Protein AF-A0A3S4GJD5-F1 (afdb_monomer)

pLDDT: mean 70.88, std 13.02, range [38.41, 89.75]

Sequence (165 aa):
MRLTDSVWLQHYYSHHGEVAKRQDWATSITANVPWVVDFNTSNPQRDIVGNAATATTATKLKTPRTIAGVAFDGTANIDLEFLVYGQLLSDVTASRVKNVSYTNDTLKPVVVYVRFNNENNTNRKIYVNNYLLIEINNITGYDQPGSCTFIVPAGAYIGWKQPGR

Mean predicted aligned error: 17.01 Å

Structure (mmCIF, N/CA/C/O backbone):
data_AF-A0A3S4GJD5-F1
#
_entry.id   AF-A0A3S4GJD5-F1
#
loop_
_atom_site.group_PDB
_atom_site.id
_atom_site.type_symbol
_atom_site.label_atom_id
_atom_site.label_alt_id
_atom_site.label_comp_id
_atom_site.label_asym_id
_atom_site.label_entity_id
_atom_site.label_seq_id
_atom_site.pdbx_PDB_ins_code
_atom_site.Cartn_x
_atom_site.Cartn_y
_atom_site.Cartn_z
_atom_site.occupancy
_atom_site.B_iso_or_equiv
_atom_site.auth_seq_id
_atom_site.auth_comp_id
_atom_site.auth_asym_id
_atom_site.auth_atom_id
_atom_site.pdbx_PDB_model_num
ATOM 1 N N . MET A 1 1 ? 38.400 22.627 -73.393 1.00 48.97 1 MET A N 1
ATOM 2 C CA . MET A 1 1 ? 39.796 22.455 -73.859 1.00 48.97 1 MET A CA 1
ATOM 3 C C . MET A 1 1 ? 40.164 20.988 -73.626 1.00 48.97 1 MET A C 1
ATOM 5 O O . MET A 1 1 ? 39.975 20.531 -72.508 1.00 48.97 1 MET A O 1
ATOM 9 N N . ARG A 1 2 ? 40.513 20.202 -74.658 1.00 44.53 2 ARG A N 1
ATOM 10 C CA . ARG A 1 2 ? 40.889 18.775 -74.502 1.00 44.53 2 ARG A CA 1
ATOM 11 C C . ARG A 1 2 ? 42.285 18.690 -73.883 1.00 44.53 2 ARG A C 1
ATOM 13 O O . ARG A 1 2 ? 43.149 19.456 -74.298 1.00 44.53 2 ARG A O 1
ATOM 20 N N . LEU A 1 3 ? 42.493 17.790 -72.920 1.00 53.16 3 LEU A N 1
ATOM 21 C CA . LEU A 1 3 ? 43.819 17.569 -72.329 1.00 53.16 3 LEU A CA 1
ATOM 22 C C . LEU A 1 3 ? 44.590 16.432 -73.021 1.00 53.16 3 LEU A C 1
ATOM 24 O O . LEU A 1 3 ? 45.808 16.496 -73.018 1.00 53.16 3 LEU A O 1
ATOM 28 N N . THR A 1 4 ? 43.918 15.463 -73.663 1.00 55.84 4 THR A N 1
ATOM 29 C CA . THR A 1 4 ? 44.448 14.494 -74.661 1.00 55.84 4 THR A CA 1
ATOM 30 C C . THR A 1 4 ? 43.281 13.720 -75.310 1.00 55.84 4 THR A C 1
ATOM 32 O O . THR A 1 4 ? 42.140 13.842 -74.858 1.00 55.84 4 THR A O 1
ATOM 35 N N . ASP A 1 5 ? 43.545 12.922 -76.355 1.00 59.34 5 ASP A N 1
ATOM 36 C CA . ASP A 1 5 ? 42.544 12.225 -77.194 1.00 59.34 5 ASP A CA 1
ATOM 37 C C . ASP A 1 5 ? 41.627 11.221 -76.467 1.00 59.34 5 ASP A C 1
ATOM 39 O O . ASP A 1 5 ? 40.618 10.802 -77.034 1.00 59.34 5 ASP A O 1
ATOM 43 N N . SER A 1 6 ? 41.908 10.907 -75.199 1.00 59.44 6 SER A N 1
ATOM 44 C CA . SER A 1 6 ? 41.101 9.985 -74.382 1.00 59.44 6 SER A CA 1
ATOM 45 C C . SER A 1 6 ? 40.674 10.556 -73.025 1.00 59.44 6 SER A C 1
ATOM 47 O O . SER A 1 6 ? 40.108 9.824 -72.215 1.00 59.44 6 SER A O 1
ATOM 49 N N . VAL A 1 7 ? 40.923 11.845 -72.745 1.00 52.25 7 VAL A N 1
ATOM 50 C CA . VAL A 1 7 ? 40.584 12.466 -71.451 1.00 52.25 7 VAL A CA 1
ATOM 51 C C . VAL A 1 7 ? 39.886 13.810 -71.653 1.00 52.25 7 VAL A C 1
ATOM 53 O O . VAL A 1 7 ? 40.427 14.750 -72.243 1.00 52.25 7 VAL A O 1
ATOM 56 N N . TRP A 1 8 ? 38.672 13.912 -71.114 1.00 59.19 8 TRP A N 1
ATOM 57 C CA . TRP A 1 8 ? 37.851 15.119 -71.154 1.00 59.19 8 TRP A CA 1
ATOM 58 C C . TRP A 1 8 ? 37.899 15.857 -69.815 1.00 59.19 8 TRP A C 1
ATOM 60 O O . TRP A 1 8 ? 37.869 15.241 -68.752 1.00 59.19 8 TRP A O 1
ATOM 70 N N . LEU A 1 9 ? 37.941 17.191 -69.864 1.00 56.0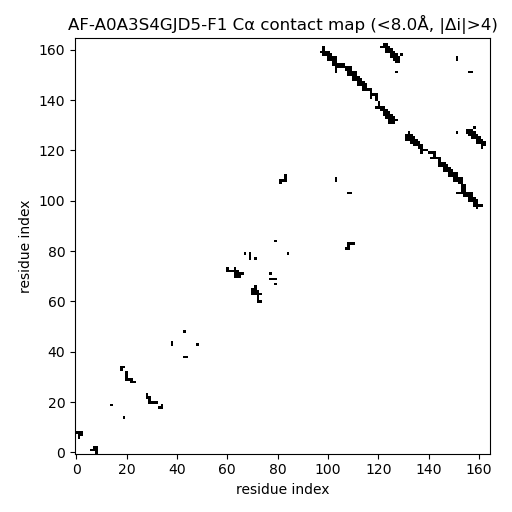9 9 LEU A N 1
ATOM 71 C CA . LEU A 1 9 ? 37.743 18.031 -68.684 1.00 56.09 9 LEU A CA 1
ATOM 72 C C . LEU A 1 9 ? 36.258 18.033 -68.310 1.00 56.09 9 LEU A C 1
ATOM 74 O O . LEU A 1 9 ? 35.449 18.611 -69.034 1.00 56.09 9 LEU A O 1
ATOM 78 N N . GLN A 1 10 ? 35.907 17.430 -67.174 1.00 61.31 10 GLN A N 1
ATOM 79 C CA . GLN A 1 10 ? 34.583 17.579 -66.573 1.00 61.31 10 GLN A CA 1
ATOM 80 C C . GLN A 1 10 ? 34.645 18.655 -65.486 1.00 61.31 10 GLN A C 1
ATOM 82 O O . GLN A 1 10 ? 35.217 18.443 -64.419 1.00 61.31 10 GLN A O 1
ATOM 87 N N . HIS A 1 11 ? 34.059 19.822 -65.758 1.00 53.81 11 HIS A N 1
ATOM 88 C CA . HIS A 1 11 ? 33.903 20.875 -64.757 1.00 53.81 11 HIS A CA 1
ATOM 89 C C . HIS A 1 11 ? 32.603 20.612 -63.985 1.00 53.81 11 HIS A C 1
ATOM 91 O O . HIS A 1 11 ? 31.517 20.665 -64.562 1.00 53.81 11 HIS A O 1
ATOM 97 N N . TYR A 1 12 ? 32.705 20.282 -62.697 1.00 53.34 12 TYR A N 1
ATOM 98 C CA . TYR A 1 12 ? 31.539 20.180 -61.820 1.00 53.34 12 TYR A CA 1
ATOM 99 C C . TYR A 1 12 ? 31.169 21.575 -61.312 1.00 53.34 12 TYR A C 1
ATOM 101 O O . TYR A 1 12 ? 31.941 22.192 -60.583 1.00 53.34 12 TYR A O 1
ATOM 109 N N . TYR A 1 13 ? 29.983 22.064 -61.677 1.00 53.41 13 TYR A N 1
ATOM 110 C CA . TYR A 1 13 ? 29.376 23.216 -61.014 1.00 53.41 13 TYR A CA 1
ATOM 111 C C . TYR A 1 13 ? 28.534 22.714 -59.843 1.00 53.41 13 TYR A C 1
ATOM 113 O O . TYR A 1 13 ? 27.627 21.902 -60.034 1.00 53.41 13 TYR A O 1
ATOM 121 N N . SER A 1 14 ? 28.806 23.203 -58.636 1.00 55.97 14 SER A N 1
ATOM 122 C CA . SER A 1 14 ? 27.881 23.044 -57.514 1.00 55.97 14 SER A CA 1
ATOM 123 C C . SER A 1 14 ? 26.584 23.783 -57.859 1.00 55.97 14 SER A C 1
ATOM 125 O O . SER A 1 14 ? 26.617 24.993 -58.077 1.00 55.97 14 SER A O 1
ATOM 127 N N . HIS A 1 15 ? 25.450 23.081 -57.952 1.00 52.56 15 HIS A N 1
ATOM 128 C CA . HIS A 1 15 ? 24.144 23.718 -58.145 1.00 52.56 15 HIS A CA 1
ATOM 129 C C . HIS A 1 15 ? 23.370 23.744 -56.823 1.00 52.56 15 HIS A C 1
ATOM 131 O O . HIS A 1 15 ? 23.354 22.772 -56.071 1.00 52.56 15 HIS A O 1
ATOM 137 N N . HIS A 1 16 ? 22.699 24.862 -56.552 1.00 49.47 16 HIS A N 1
ATOM 138 C CA . HIS A 1 16 ? 21.781 25.016 -55.427 1.00 49.47 16 HIS A CA 1
ATOM 139 C C . HIS A 1 16 ? 20.355 25.051 -55.991 1.00 49.47 16 HIS A C 1
ATOM 141 O O . HIS A 1 16 ? 19.858 26.103 -56.379 1.00 49.47 16 HIS A O 1
ATOM 147 N N . GLY A 1 17 ? 19.734 23.880 -56.135 1.00 51.38 17 GLY A N 1
ATOM 148 C CA . GLY A 1 17 ? 18.385 23.722 -56.684 1.00 51.38 17 GLY A CA 1
ATOM 149 C C . GLY A 1 17 ? 17.944 22.257 -56.680 1.00 51.38 17 GLY A C 1
ATOM 150 O O . GLY A 1 17 ? 18.792 21.367 -56.688 1.00 51.38 17 GLY A O 1
ATOM 151 N N . GLU A 1 18 ? 16.630 22.018 -56.660 1.00 47.94 18 GLU A N 1
ATOM 152 C CA . GLU A 1 18 ? 15.994 20.696 -56.486 1.00 47.94 18 GLU A CA 1
ATOM 153 C C . GLU A 1 18 ? 16.218 19.730 -57.671 1.00 47.94 18 GLU A C 1
ATOM 155 O O . GLU A 1 18 ? 16.045 18.523 -57.533 1.00 47.94 18 GLU A O 1
ATOM 160 N N . VAL A 1 19 ? 16.661 20.235 -58.833 1.00 51.84 19 VAL A N 1
ATOM 161 C CA . VAL A 1 19 ? 16.871 19.441 -60.056 1.00 51.84 19 VAL A CA 1
ATOM 162 C C . VAL A 1 19 ? 18.272 19.668 -60.630 1.00 51.84 19 VAL A C 1
ATOM 164 O O . VAL A 1 19 ? 18.672 20.802 -60.894 1.00 51.84 19 VAL A O 1
ATOM 167 N N . ALA A 1 20 ? 18.994 18.572 -60.880 1.00 54.34 20 ALA A N 1
ATOM 168 C CA . ALA A 1 20 ? 20.293 18.540 -61.550 1.00 54.34 20 ALA A CA 1
ATOM 169 C C . ALA A 1 20 ? 20.160 17.876 -62.924 1.00 54.34 20 ALA A C 1
ATOM 171 O O . ALA A 1 20 ? 19.547 16.816 -63.033 1.00 54.34 20 ALA A O 1
ATOM 172 N N . LYS A 1 21 ? 20.788 18.427 -63.967 1.00 57.94 21 LYS A N 1
ATOM 173 C CA . LYS A 1 21 ? 20.904 17.742 -65.265 1.00 57.94 21 LYS A CA 1
ATOM 174 C C . LYS A 1 21 ? 22.314 17.170 -65.406 1.00 57.94 21 LYS A C 1
ATOM 176 O O . LYS A 1 21 ? 23.282 17.926 -65.373 1.00 57.94 21 LYS A O 1
ATOM 181 N N . ARG A 1 22 ? 22.445 15.849 -65.578 1.00 58.28 22 ARG A N 1
ATOM 182 C CA . ARG A 1 22 ? 23.702 15.238 -66.044 1.00 58.28 22 ARG A CA 1
ATOM 183 C C . ARG A 1 22 ? 23.724 15.314 -67.570 1.00 58.28 22 ARG A C 1
ATOM 185 O O . ARG A 1 22 ? 22.769 14.890 -68.215 1.00 58.28 22 ARG A O 1
ATOM 192 N N . GLN A 1 23 ? 24.783 15.881 -68.140 1.00 58.06 23 GLN A N 1
ATOM 193 C CA . GLN A 1 23 ? 24.975 15.898 -69.588 1.00 58.06 23 GLN A CA 1
ATOM 194 C C . GLN A 1 23 ? 25.601 14.581 -70.040 1.00 58.06 23 GLN A C 1
ATOM 196 O O . GLN A 1 23 ? 26.747 14.305 -69.696 1.00 58.06 23 GLN A O 1
ATOM 201 N N . ASP A 1 24 ? 24.849 13.788 -70.806 1.00 57.28 24 ASP A N 1
ATOM 202 C CA . ASP A 1 24 ? 25.407 12.732 -71.653 1.00 57.28 24 ASP A CA 1
ATOM 203 C C . ASP A 1 24 ? 25.783 13.356 -73.006 1.00 57.28 24 ASP A C 1
ATOM 205 O O . ASP A 1 24 ? 25.047 14.180 -73.549 1.00 57.28 24 ASP A O 1
ATOM 209 N N . TRP A 1 25 ? 26.972 13.032 -73.508 1.00 55.97 25 TRP A N 1
ATOM 210 C CA . TRP A 1 25 ? 27.514 13.588 -74.750 1.00 55.97 25 TRP A CA 1
ATOM 211 C C . TRP A 1 25 ? 27.211 12.697 -75.967 1.00 55.97 25 TRP A C 1
ATOM 213 O O . TRP A 1 25 ? 27.376 13.139 -77.102 1.00 55.97 25 TRP A O 1
ATOM 223 N N . ALA A 1 26 ? 26.762 11.453 -75.753 1.00 58.75 26 ALA A N 1
ATOM 224 C CA . ALA A 1 26 ? 26.430 10.517 -76.832 1.00 58.75 26 ALA A CA 1
ATOM 225 C C . ALA A 1 26 ? 24.959 10.593 -77.279 1.00 58.75 26 ALA A C 1
ATOM 227 O O . ALA A 1 26 ? 24.618 10.158 -78.378 1.00 58.75 26 ALA A O 1
ATOM 228 N N . THR A 1 27 ? 24.088 11.162 -76.449 1.00 54.91 27 THR A N 1
ATOM 229 C CA . THR A 1 27 ? 22.657 11.304 -76.720 1.00 54.91 27 THR A CA 1
ATOM 230 C C . THR A 1 27 ? 22.233 12.747 -76.458 1.00 54.91 27 THR A C 1
ATOM 232 O O . THR A 1 27 ? 22.743 13.398 -75.549 1.00 54.91 27 THR A O 1
ATOM 235 N N . SER A 1 28 ? 21.337 13.306 -77.279 1.00 53.62 28 SER A N 1
ATOM 236 C CA . SER A 1 28 ? 20.788 14.640 -77.018 1.00 53.62 28 SER A CA 1
ATOM 237 C C . SER A 1 28 ? 20.140 14.663 -75.626 1.00 53.62 28 SER A C 1
ATOM 239 O O . SER A 1 28 ? 19.173 13.950 -75.373 1.00 53.62 28 SER A O 1
ATOM 241 N N . ILE A 1 29 ? 20.714 15.470 -74.730 1.00 57.09 29 ILE A N 1
ATOM 242 C CA . ILE A 1 29 ? 20.366 15.631 -73.310 1.00 57.09 29 ILE A CA 1
ATOM 243 C C . ILE A 1 29 ? 18.835 15.747 -73.132 1.00 57.09 29 ILE A C 1
ATOM 245 O O . ILE A 1 29 ? 18.187 16.593 -73.743 1.00 57.09 29 ILE A O 1
ATOM 249 N N . THR A 1 30 ? 18.162 14.903 -72.350 1.00 51.09 30 THR A N 1
ATOM 250 C CA . THR A 1 30 ? 17.799 15.185 -70.949 1.00 51.09 30 THR A CA 1
ATOM 251 C C . THR A 1 30 ? 16.922 14.026 -70.444 1.00 51.09 30 THR A C 1
ATOM 253 O O . THR 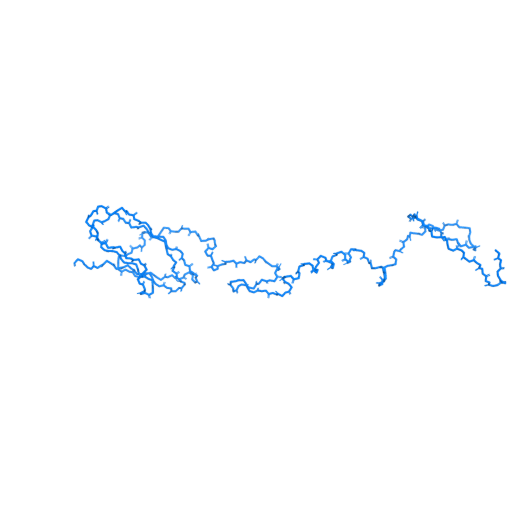A 1 30 ? 15.704 14.062 -70.601 1.00 51.09 30 THR A O 1
ATOM 256 N N . ALA A 1 31 ? 17.494 12.998 -69.814 1.00 52.12 31 ALA A N 1
ATOM 257 C CA . ALA A 1 31 ? 16.688 12.141 -68.945 1.00 52.12 31 ALA A CA 1
ATOM 258 C C . ALA A 1 31 ? 16.527 12.877 -67.608 1.00 52.12 31 ALA A C 1
ATOM 260 O O . ALA A 1 31 ? 17.512 13.134 -66.914 1.00 52.12 31 ALA A O 1
ATOM 261 N N . ASN A 1 32 ? 15.300 13.283 -67.281 1.00 56.91 32 ASN A N 1
ATOM 262 C CA . ASN A 1 32 ? 14.983 13.943 -66.018 1.00 56.91 32 ASN A CA 1
ATOM 263 C C . ASN A 1 32 ? 14.995 12.873 -64.913 1.00 56.91 32 ASN A C 1
ATOM 265 O O . ASN A 1 32 ? 13.969 12.263 -64.622 1.00 56.91 32 ASN A O 1
ATOM 269 N N . VAL A 1 33 ? 16.175 12.564 -64.375 1.00 55.38 33 VAL A N 1
ATOM 270 C CA . VAL A 1 33 ? 16.315 11.575 -63.300 1.00 55.38 33 VAL A CA 1
ATOM 271 C C . VAL A 1 33 ? 16.128 12.250 -61.938 1.00 55.38 33 VAL A C 1
ATOM 273 O O . VAL A 1 33 ? 16.833 13.220 -61.649 1.00 55.38 33 VAL A O 1
ATOM 276 N N . PRO A 1 34 ? 15.186 11.774 -61.101 1.00 54.78 34 PRO A N 1
ATOM 277 C CA . PRO A 1 34 ? 15.020 12.277 -59.743 1.00 54.78 34 PRO A CA 1
ATOM 278 C C . PRO A 1 34 ? 16.260 11.973 -58.893 1.00 54.78 34 PRO A C 1
ATOM 280 O O . PRO A 1 34 ? 16.948 10.971 -59.099 1.00 54.78 34 PRO A O 1
ATOM 283 N N . TRP A 1 35 ? 16.556 12.856 -57.940 1.00 57.50 35 TRP A N 1
ATOM 284 C CA . TRP A 1 35 ? 17.699 12.706 -57.040 1.00 57.50 35 TRP A CA 1
ATOM 285 C C . TRP A 1 35 ? 17.472 11.527 -56.087 1.00 57.50 35 TRP A C 1
ATOM 287 O O . TRP A 1 35 ? 16.486 11.507 -55.351 1.00 57.50 35 TRP A O 1
ATOM 297 N N . VAL A 1 36 ? 18.402 10.573 -56.053 1.00 63.75 36 VAL A N 1
ATOM 298 C CA . VAL A 1 36 ? 18.517 9.637 -54.928 1.00 63.75 36 VAL A CA 1
ATOM 299 C C . VAL A 1 36 ? 19.496 10.264 -53.949 1.00 63.75 36 VAL A C 1
ATOM 301 O O . VAL A 1 36 ? 20.647 10.517 -54.299 1.00 63.75 36 VAL A O 1
ATOM 304 N N . VAL A 1 37 ? 19.025 10.590 -52.745 1.00 66.38 37 VAL A N 1
ATOM 305 C CA . VAL A 1 37 ? 19.912 11.071 -51.685 1.00 66.38 37 VAL A CA 1
ATOM 306 C C . VAL A 1 37 ? 20.707 9.888 -51.155 1.00 66.38 37 VAL A C 1
ATOM 308 O O . VAL A 1 37 ? 20.172 9.055 -50.428 1.00 66.38 37 VAL A O 1
ATOM 311 N N . ASP A 1 38 ? 21.987 9.826 -51.514 1.00 65.50 38 ASP A N 1
ATOM 312 C CA . ASP A 1 38 ? 22.908 8.824 -50.988 1.00 65.50 38 ASP A CA 1
ATOM 313 C C . ASP A 1 38 ? 23.298 9.196 -49.554 1.00 65.50 38 ASP A C 1
ATOM 315 O O . ASP A 1 38 ? 24.181 10.025 -49.306 1.00 65.50 38 ASP A O 1
ATOM 319 N N . PHE A 1 39 ? 22.613 8.591 -48.587 1.00 70.94 39 PHE A N 1
ATOM 320 C CA . PHE A 1 39 ? 23.008 8.682 -47.188 1.00 70.94 39 PHE A CA 1
ATOM 321 C C . PHE A 1 39 ? 24.227 7.785 -46.945 1.00 70.94 39 PHE A C 1
ATOM 323 O O . PHE A 1 39 ? 24.227 6.605 -47.289 1.00 70.94 39 PHE A O 1
ATOM 330 N N . ASN A 1 40 ? 25.274 8.333 -46.333 1.00 66.31 40 ASN A N 1
ATOM 331 C CA . ASN A 1 40 ? 26.482 7.593 -45.963 1.00 66.31 40 ASN A CA 1
ATOM 332 C C . ASN A 1 40 ? 26.888 7.927 -44.521 1.00 66.31 40 ASN A C 1
ATOM 334 O O . ASN A 1 40 ? 26.241 8.731 -43.852 1.00 66.31 40 ASN A O 1
ATOM 338 N N . THR A 1 41 ? 27.960 7.319 -44.015 1.00 63.16 41 THR A N 1
ATOM 339 C CA . THR A 1 41 ? 28.424 7.558 -42.636 1.00 63.16 41 THR A CA 1
ATOM 340 C C . THR A 1 41 ? 28.799 9.020 -42.364 1.00 63.16 41 THR A C 1
ATOM 342 O O . THR A 1 41 ? 28.710 9.460 -41.221 1.00 63.16 41 THR A O 1
ATOM 345 N N . SER A 1 42 ? 29.171 9.788 -43.392 1.00 69.94 42 SER A N 1
ATOM 346 C CA . SER A 1 42 ? 29.463 11.226 -43.311 1.00 69.94 42 SER A CA 1
ATOM 347 C C . SER A 1 42 ? 28.233 12.125 -43.526 1.00 69.94 42 SER A C 1
ATOM 349 O O . SER A 1 42 ? 28.292 13.307 -43.198 1.00 69.94 42 SER A O 1
ATOM 351 N N . ASN A 1 43 ? 27.126 11.588 -44.051 1.00 69.19 43 ASN A N 1
ATOM 352 C CA . ASN A 1 43 ? 25.851 12.276 -44.277 1.00 69.19 43 ASN A CA 1
ATOM 353 C C . ASN A 1 43 ? 24.665 11.320 -44.012 1.00 69.19 43 ASN A C 1
ATOM 355 O O . ASN A 1 43 ? 24.027 10.844 -44.956 1.00 69.19 43 ASN A O 1
ATOM 359 N N . PRO A 1 44 ? 24.398 10.969 -42.743 1.00 67.69 44 PRO A N 1
ATOM 360 C CA . PRO A 1 44 ? 23.324 10.047 -42.387 1.00 67.69 44 PRO A CA 1
ATOM 361 C C . PRO A 1 44 ? 21.936 10.677 -42.578 1.00 67.69 44 PRO A C 1
ATOM 363 O O . PRO A 1 44 ? 21.763 11.895 -42.499 1.00 67.69 44 PRO A O 1
ATOM 366 N N . GLN A 1 45 ? 20.914 9.840 -42.771 1.00 73.56 45 GLN A N 1
ATOM 367 C CA . GLN A 1 45 ? 19.522 10.287 -42.862 1.00 73.56 45 GLN A CA 1
ATOM 368 C C . GLN A 1 45 ? 19.107 11.046 -41.592 1.00 73.56 45 GLN A C 1
ATOM 370 O O . GLN A 1 45 ? 19.164 10.519 -40.479 1.00 73.56 45 GLN A O 1
ATOM 375 N N . ARG A 1 46 ? 18.671 12.301 -41.762 1.00 66.62 46 ARG A N 1
ATOM 376 C CA . ARG A 1 46 ? 18.420 13.245 -40.657 1.00 66.62 46 ARG A CA 1
ATOM 377 C C . ARG A 1 46 ? 17.367 12.767 -39.651 1.00 66.62 46 AR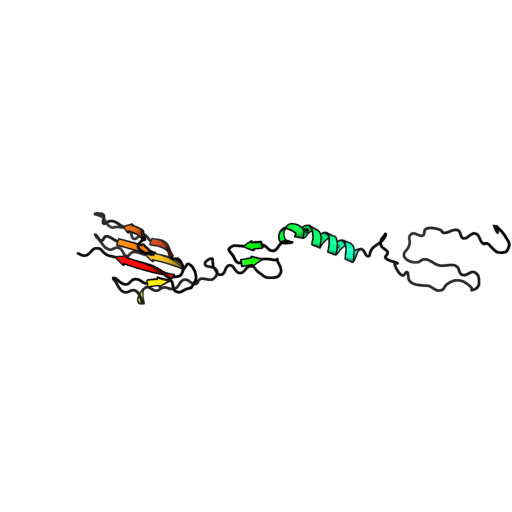G A C 1
ATOM 379 O O . ARG A 1 46 ? 17.521 13.040 -38.463 1.00 66.62 46 ARG A O 1
ATOM 386 N N . ASP A 1 47 ? 16.361 12.015 -40.094 1.00 66.94 47 ASP A N 1
ATOM 387 C CA . ASP A 1 47 ? 15.325 11.463 -39.206 1.00 66.94 47 ASP A CA 1
ATOM 388 C C . ASP A 1 47 ? 15.883 10.412 -38.234 1.00 66.94 47 ASP A C 1
ATOM 390 O O . ASP A 1 47 ? 15.447 10.319 -37.087 1.00 66.94 47 ASP A O 1
ATOM 394 N N . ILE A 1 48 ? 16.911 9.669 -38.654 1.00 65.00 48 ILE A N 1
ATOM 395 C CA . ILE A 1 48 ? 17.572 8.650 -37.829 1.00 65.00 48 ILE A CA 1
ATOM 396 C C . ILE A 1 48 ? 18.420 9.326 -36.743 1.00 65.00 48 ILE A C 1
ATOM 398 O O . ILE A 1 48 ? 18.413 8.904 -35.586 1.00 65.00 48 ILE A O 1
ATOM 402 N N . VAL A 1 49 ? 19.105 10.420 -37.093 1.00 64.81 49 VAL A N 1
ATOM 403 C CA . VAL A 1 49 ? 19.942 11.188 -36.156 1.00 64.81 49 VAL A CA 1
ATOM 404 C C . VAL A 1 49 ? 19.094 11.947 -35.133 1.00 64.81 49 VAL A C 1
ATOM 406 O O . VAL A 1 49 ? 19.427 11.948 -33.948 1.00 64.81 49 VAL A O 1
ATOM 409 N N . GLY A 1 50 ? 17.985 12.558 -35.566 1.00 61.47 50 GLY A N 1
ATOM 410 C CA . GLY A 1 50 ? 17.071 13.282 -34.679 1.00 61.47 50 GLY A CA 1
ATOM 411 C C . GLY A 1 50 ? 16.470 12.382 -33.598 1.00 61.47 50 GLY A C 1
ATOM 412 O O . GLY A 1 50 ? 16.525 12.729 -32.420 1.00 61.47 50 GLY A O 1
ATOM 413 N N . ASN A 1 51 ? 15.990 11.194 -33.983 1.00 63.47 51 ASN A N 1
ATOM 414 C CA . ASN A 1 51 ? 15.396 10.228 -33.057 1.00 63.47 51 ASN A CA 1
ATOM 415 C C . ASN A 1 51 ? 16.431 9.648 -32.067 1.00 63.47 51 ASN A C 1
ATOM 417 O O . ASN A 1 51 ? 16.155 9.505 -30.873 1.00 63.47 51 ASN A O 1
ATOM 421 N N . ALA A 1 52 ? 17.659 9.385 -32.531 1.00 62.34 52 ALA A N 1
ATOM 422 C CA . ALA A 1 52 ? 18.754 8.925 -31.675 1.00 62.34 52 ALA A CA 1
ATOM 423 C C . ALA A 1 52 ? 19.175 9.983 -30.636 1.00 62.34 52 ALA A C 1
ATOM 425 O O . ALA A 1 52 ? 19.410 9.649 -29.473 1.00 62.34 52 ALA A O 1
ATOM 426 N N . ALA A 1 53 ? 19.212 11.262 -31.025 1.00 61.44 53 ALA A N 1
ATOM 427 C CA . ALA A 1 53 ? 19.550 12.363 -30.125 1.00 61.44 53 ALA A CA 1
ATOM 428 C C . ALA A 1 53 ? 18.485 12.570 -29.028 1.00 61.44 53 ALA A C 1
ATOM 430 O O . ALA A 1 53 ? 18.830 12.749 -27.855 1.00 61.44 53 ALA A O 1
ATOM 431 N N . THR A 1 54 ? 17.194 12.463 -29.360 1.00 61.19 54 THR A N 1
ATOM 432 C CA . THR A 1 54 ? 16.106 12.489 -28.362 1.00 61.19 54 THR A CA 1
ATOM 433 C C . THR A 1 54 ? 16.071 11.244 -27.475 1.00 61.19 54 THR A C 1
ATOM 435 O O . THR A 1 54 ? 15.735 11.346 -26.299 1.00 61.19 54 THR A O 1
ATOM 438 N N . ALA A 1 55 ? 16.492 10.077 -27.971 1.00 59.72 55 ALA A N 1
ATOM 439 C CA . ALA A 1 55 ? 16.639 8.883 -27.137 1.00 59.72 55 ALA A CA 1
ATOM 440 C C . ALA A 1 55 ? 17.775 9.032 -26.101 1.00 59.72 55 ALA A C 1
ATOM 442 O O . ALA A 1 55 ? 17.682 8.511 -24.988 1.00 59.72 55 ALA A O 1
ATOM 443 N N . THR A 1 56 ? 18.834 9.790 -26.418 1.00 60.88 56 THR A N 1
ATOM 444 C CA . THR A 1 56 ? 19.945 10.041 -25.479 1.00 60.88 56 THR A CA 1
ATOM 445 C C . THR A 1 56 ? 19.637 11.049 -24.364 1.00 60.88 56 THR A C 1
ATOM 447 O O . THR A 1 56 ? 20.292 11.007 -23.318 1.00 60.88 56 THR A O 1
ATOM 450 N N . THR A 1 57 ? 18.634 11.922 -24.507 1.00 62.00 57 THR A N 1
ATOM 451 C CA . THR A 1 57 ? 18.240 12.850 -23.426 1.00 62.00 57 THR A CA 1
ATOM 452 C C . THR A 1 57 ? 17.418 12.162 -22.328 1.00 62.00 57 THR A C 1
ATOM 454 O O . THR A 1 57 ? 17.446 12.600 -21.178 1.00 62.00 57 THR A O 1
ATOM 457 N N . ALA A 1 58 ? 16.802 11.009 -22.619 1.00 61.22 58 ALA A N 1
ATOM 458 C CA . ALA A 1 58 ? 16.154 10.124 -21.643 1.00 61.22 58 ALA A CA 1
ATOM 459 C C . ALA A 1 58 ? 17.149 9.224 -20.871 1.00 61.22 58 ALA A C 1
ATOM 461 O O . ALA A 1 58 ? 16.832 8.116 -20.444 1.00 61.22 58 ALA A O 1
ATOM 462 N N . THR A 1 59 ? 18.384 9.679 -20.651 1.00 68.44 59 THR A N 1
ATOM 463 C CA . THR A 1 59 ? 19.438 8.875 -20.005 1.00 68.44 59 THR A CA 1
ATOM 464 C C . THR A 1 59 ? 19.205 8.626 -18.516 1.00 68.44 59 THR A C 1
ATOM 466 O O . THR A 1 59 ? 19.747 7.669 -17.966 1.00 68.44 59 THR A O 1
ATOM 469 N N . LYS A 1 60 ? 18.369 9.435 -17.853 1.00 67.06 60 LYS A N 1
ATOM 470 C CA . LYS A 1 60 ? 18.094 9.304 -16.411 1.00 67.06 60 LYS A CA 1
ATOM 471 C C . LYS A 1 60 ? 17.311 8.033 -16.045 1.00 67.06 60 LYS A C 1
ATOM 473 O O . LYS A 1 60 ? 17.497 7.528 -14.942 1.00 67.06 60 LYS A O 1
ATOM 478 N N . LEU A 1 61 ? 16.505 7.494 -16.966 1.00 68.56 61 LEU A N 1
ATOM 479 C CA . LEU A 1 61 ? 15.777 6.222 -16.807 1.00 68.56 61 LEU A CA 1
ATOM 480 C C . LEU A 1 61 ? 16.417 5.062 -17.584 1.00 68.56 61 LEU A C 1
ATOM 482 O O . LEU A 1 61 ? 15.874 3.966 -17.618 1.00 68.56 61 LEU A O 1
ATOM 486 N N . LYS A 1 62 ? 17.599 5.274 -18.180 1.00 73.94 62 LYS A N 1
ATOM 487 C CA . LYS A 1 62 ? 18.307 4.243 -18.955 1.00 73.94 62 LYS A CA 1
ATOM 488 C C . LYS A 1 62 ? 18.639 2.998 -18.126 1.00 73.94 62 LYS A C 1
ATOM 490 O O . LYS A 1 62 ? 18.763 1.906 -18.668 1.00 73.94 62 LYS A O 1
ATOM 495 N N . THR A 1 63 ? 18.813 3.164 -16.820 1.00 83.06 63 THR A N 1
ATOM 496 C CA . THR A 1 63 ? 18.906 2.052 -15.876 1.00 83.06 63 THR A CA 1
ATOM 497 C C . THR A 1 63 ? 17.559 1.929 -15.178 1.00 83.06 63 THR A C 1
ATOM 499 O O . THR A 1 63 ? 17.208 2.876 -14.466 1.00 83.06 63 THR A O 1
ATOM 502 N N . PRO A 1 64 ? 16.835 0.803 -15.331 1.00 85.69 64 PRO A N 1
ATOM 503 C CA . PRO A 1 64 ? 15.613 0.555 -14.581 1.00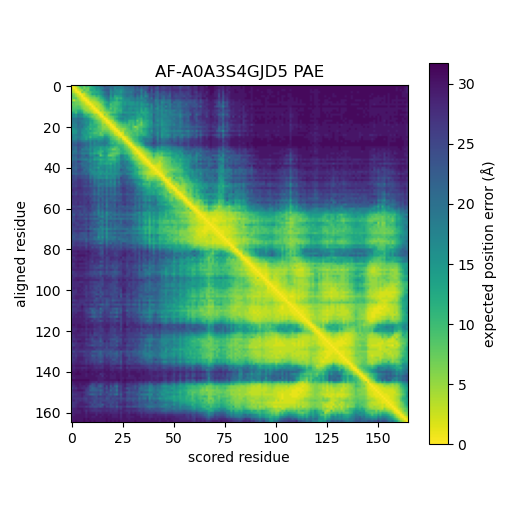 85.69 64 PRO A CA 1
ATOM 504 C C . PRO A 1 64 ? 15.842 0.787 -13.090 1.00 85.69 64 PRO A C 1
ATOM 506 O O . PRO A 1 64 ? 16.868 0.383 -12.528 1.00 85.69 64 PRO A O 1
ATOM 509 N N . ARG A 1 65 ? 14.908 1.482 -12.449 1.00 87.12 65 ARG A N 1
ATOM 510 C CA . ARG A 1 65 ? 14.952 1.766 -11.013 1.00 87.12 65 ARG A CA 1
ATOM 511 C C . ARG A 1 65 ? 13.759 1.122 -10.341 1.00 87.12 65 ARG A C 1
ATOM 513 O O . ARG A 1 65 ? 12.724 0.915 -10.959 1.00 87.12 65 ARG A O 1
ATOM 520 N N . THR A 1 66 ? 13.896 0.830 -9.059 1.00 87.69 66 THR A N 1
ATOM 521 C CA . THR A 1 66 ? 12.751 0.501 -8.219 1.00 87.69 66 THR A CA 1
ATOM 522 C C . THR A 1 66 ? 12.251 1.778 -7.549 1.00 87.69 66 THR A C 1
ATOM 524 O O . THR A 1 66 ? 13.026 2.526 -6.955 1.00 87.69 66 THR A O 1
ATOM 527 N N . ILE A 1 67 ? 10.952 2.045 -7.654 1.00 84.12 67 ILE A N 1
ATOM 528 C CA . ILE A 1 67 ? 10.270 3.153 -6.980 1.00 84.12 67 ILE A CA 1
ATOM 529 C C . ILE A 1 67 ? 9.326 2.519 -5.966 1.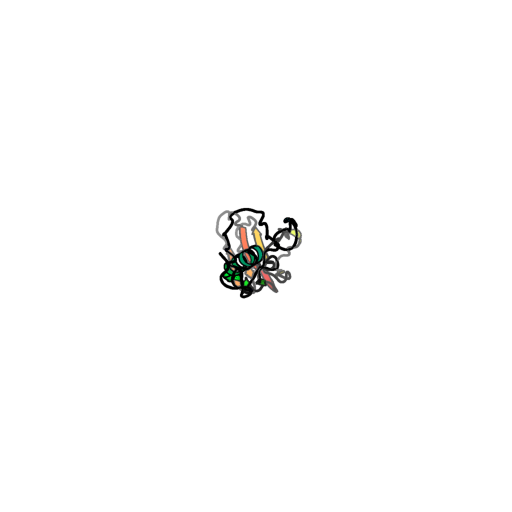00 84.12 67 ILE A C 1
ATOM 531 O O . ILE A 1 67 ? 8.395 1.819 -6.347 1.00 84.12 67 ILE A O 1
ATOM 535 N N . ALA A 1 68 ? 9.605 2.698 -4.671 1.00 79.12 68 ALA A N 1
ATOM 536 C CA . ALA A 1 68 ? 8.841 2.067 -3.586 1.00 79.12 68 ALA A CA 1
ATOM 537 C C . ALA A 1 68 ? 8.663 0.536 -3.751 1.00 79.12 68 ALA A C 1
ATOM 539 O O . ALA A 1 68 ? 7.630 -0.021 -3.401 1.00 79.12 68 ALA A O 1
ATOM 540 N N . GLY A 1 69 ? 9.675 -0.147 -4.302 1.00 80.62 69 GLY A N 1
ATOM 541 C CA . GLY A 1 69 ? 9.645 -1.592 -4.565 1.00 80.62 69 GLY A CA 1
ATOM 542 C C . GLY A 1 69 ? 9.055 -2.000 -5.921 1.00 80.62 69 GLY A C 1
ATOM 543 O O . GLY A 1 69 ? 9.196 -3.157 -6.302 1.00 80.62 69 GLY A O 1
ATOM 544 N N . VAL A 1 70 ? 8.475 -1.067 -6.682 1.00 83.75 70 VAL A N 1
ATOM 545 C CA . VAL A 1 70 ? 7.911 -1.318 -8.018 1.00 83.75 70 VAL A CA 1
ATOM 546 C C . VAL A 1 70 ? 8.965 -1.043 -9.085 1.00 83.75 70 VAL A C 1
ATOM 548 O O . VAL A 1 70 ? 9.593 0.017 -9.086 1.00 83.75 70 VAL A O 1
ATOM 551 N N . ALA A 1 71 ? 9.198 -2.005 -9.979 1.00 86.12 71 ALA A N 1
ATOM 552 C CA . ALA A 1 71 ? 10.137 -1.840 -11.083 1.00 86.12 71 ALA A CA 1
ATOM 553 C C . ALA A 1 71 ? 9.614 -0.792 -12.075 1.00 86.12 71 ALA A C 1
ATOM 555 O O . ALA A 1 71 ? 8.480 -0.875 -12.537 1.00 86.12 71 ALA A O 1
ATOM 556 N N . PHE A 1 72 ? 10.455 0.183 -12.405 1.00 87.81 72 PHE A N 1
ATOM 557 C CA . PHE A 1 72 ? 10.153 1.229 -13.366 1.00 87.81 72 PHE A CA 1
ATOM 558 C C . PHE A 1 72 ? 11.294 1.377 -14.369 1.00 87.81 72 PHE A C 1
ATOM 560 O O . PHE A 1 72 ? 12.420 1.757 -14.028 1.00 87.81 72 PHE A O 1
ATOM 567 N N . ASP A 1 73 ? 10.971 1.088 -15.622 1.00 86.25 73 ASP A N 1
ATOM 568 C CA . ASP A 1 73 ? 11.844 1.225 -16.787 1.00 86.25 73 ASP A CA 1
ATOM 569 C C . ASP A 1 73 ? 11.281 2.207 -17.832 1.00 86.25 73 ASP A C 1
ATOM 571 O O . ASP A 1 73 ? 11.888 2.416 -18.880 1.00 86.25 73 ASP A O 1
ATOM 575 N N . GLY A 1 74 ? 10.135 2.835 -17.541 1.00 85.06 74 GLY A N 1
ATOM 576 C CA . GLY A 1 74 ? 9.466 3.783 -18.431 1.00 85.06 74 GLY A CA 1
ATOM 577 C C . GLY A 1 74 ? 8.565 3.158 -19.500 1.00 85.06 74 GLY A C 1
ATOM 578 O O . GLY A 1 74 ? 8.027 3.906 -20.312 1.00 85.06 74 GLY A O 1
ATOM 579 N N . THR A 1 75 ? 8.379 1.832 -19.519 1.00 84.94 75 THR A N 1
ATOM 580 C CA . THR A 1 75 ? 7.538 1.150 -20.527 1.00 84.94 75 THR A CA 1
ATOM 581 C C . THR A 1 75 ? 6.057 1.071 -20.148 1.00 84.94 75 THR A C 1
ATOM 583 O O . THR A 1 75 ? 5.201 0.979 -21.027 1.00 84.94 75 THR A O 1
ATOM 586 N N . ALA A 1 76 ? 5.745 1.147 -18.854 1.00 87.06 76 ALA A N 1
ATOM 587 C CA . ALA A 1 76 ? 4.391 1.118 -18.317 1.00 87.06 76 ALA A CA 1
ATOM 588 C C . ALA A 1 76 ? 4.205 2.181 -17.225 1.00 87.06 76 ALA A C 1
ATOM 590 O O . ALA A 1 76 ? 5.172 2.747 -16.703 1.00 87.06 76 ALA A O 1
ATOM 591 N N . ASN A 1 77 ? 2.945 2.440 -16.869 1.00 85.50 77 ASN A N 1
ATOM 592 C CA . ASN A 1 77 ? 2.615 3.292 -15.731 1.00 85.50 77 ASN A CA 1
ATOM 593 C C . ASN A 1 77 ? 3.167 2.689 -14.434 1.00 85.50 77 ASN A C 1
ATOM 595 O O . ASN A 1 77 ? 3.180 1.472 -14.256 1.00 85.50 77 ASN A O 1
ATOM 599 N N . ILE A 1 78 ? 3.579 3.557 -13.510 1.00 84.19 78 ILE A N 1
ATOM 600 C CA . ILE A 1 78 ? 3.923 3.137 -12.153 1.00 84.19 78 ILE A CA 1
ATOM 601 C C . ILE A 1 78 ? 2.620 2.880 -11.415 1.00 84.19 78 ILE A C 1
ATOM 603 O O . ILE A 1 78 ? 1.846 3.812 -11.188 1.00 84.19 78 ILE A O 1
ATOM 607 N N . ASP A 1 79 ? 2.407 1.633 -11.015 1.00 76.56 79 ASP A N 1
ATOM 608 C CA . ASP A 1 79 ? 1.337 1.310 -10.089 1.00 76.56 79 ASP A CA 1
ATOM 609 C C . ASP A 1 79 ? 1.817 1.505 -8.644 1.00 76.56 79 ASP A C 1
ATOM 611 O O . ASP A 1 79 ? 2.836 0.953 -8.235 1.00 76.56 79 ASP A O 1
ATOM 615 N N . LEU A 1 80 ? 1.104 2.324 -7.870 1.00 72.12 80 LEU A N 1
ATOM 616 C CA . LEU A 1 80 ? 1.411 2.637 -6.469 1.00 72.12 80 LEU A CA 1
ATOM 617 C C . LEU A 1 80 ? 0.472 1.893 -5.525 1.00 72.12 80 LEU A C 1
ATOM 619 O O . LEU A 1 80 ? 0.056 2.416 -4.494 1.00 72.12 80 LEU A O 1
ATOM 623 N N . GLU A 1 81 ? 0.153 0.655 -5.876 1.00 67.56 81 GLU A N 1
ATOM 624 C CA . GLU A 1 81 ? -0.760 -0.226 -5.162 1.00 67.56 81 GLU A CA 1
ATOM 625 C C . GLU A 1 81 ? -0.550 -0.288 -3.637 1.00 67.56 81 GLU A C 1
ATOM 627 O O . GLU A 1 81 ? -1.510 -0.516 -2.908 1.00 67.56 81 GLU A O 1
ATOM 632 N N . PHE A 1 82 ? 0.673 -0.089 -3.139 1.00 66.94 82 PHE A N 1
ATOM 633 C CA . PHE A 1 82 ? 1.010 -0.070 -1.708 1.00 66.94 82 PHE A CA 1
ATOM 634 C C . PHE A 1 82 ? 0.608 1.237 -0.980 1.00 66.94 82 PHE A C 1
ATOM 636 O O . PHE A 1 82 ? 0.509 1.251 0.246 1.00 66.94 82 PHE A O 1
ATOM 643 N N . LEU A 1 83 ? 0.350 2.330 -1.704 1.00 62.72 83 LEU A N 1
ATOM 644 C CA . LEU A 1 83 ? 0.205 3.685 -1.165 1.00 62.72 83 LEU A CA 1
ATOM 645 C C . LEU A 1 83 ? -1.241 4.200 -1.208 1.00 62.72 83 LEU A C 1
ATOM 647 O O . LEU A 1 83 ? -1.499 5.252 -1.780 1.00 62.72 83 LEU A O 1
ATOM 651 N N . VAL A 1 84 ? -2.194 3.483 -0.600 1.00 65.38 84 VAL A N 1
ATOM 652 C CA . VAL A 1 84 ? -3.577 3.985 -0.380 1.00 65.38 84 VAL A CA 1
ATOM 653 C C . VAL A 1 84 ? -4.220 4.532 -1.680 1.00 65.38 84 VAL A C 1
ATOM 655 O O . VAL A 1 84 ? -5.103 5.387 -1.659 1.00 65.38 84 VAL A O 1
ATOM 658 N N . TYR A 1 85 ? -3.760 4.082 -2.851 1.00 64.88 85 TYR A N 1
ATOM 659 C CA . TYR A 1 85 ? -4.215 4.603 -4.133 1.00 64.88 85 TYR A CA 1
ATOM 660 C C . TYR A 1 85 ? -5.521 3.903 -4.499 1.00 64.88 85 TYR A C 1
ATOM 662 O O . TYR A 1 85 ? -5.585 2.677 -4.547 1.00 64.88 85 TYR A O 1
ATOM 670 N N . GLY A 1 86 ? -6.586 4.684 -4.690 1.00 64.44 86 GLY A N 1
ATOM 671 C CA . GLY A 1 86 ? -7.914 4.154 -5.006 1.00 64.44 86 GLY A CA 1
ATOM 672 C C . GLY A 1 86 ? -8.654 3.503 -3.831 1.00 64.44 86 GLY A C 1
ATOM 673 O O . GLY A 1 86 ? -9.673 2.853 -4.056 1.00 64.44 86 GLY A O 1
ATOM 674 N N . GLN A 1 87 ? -8.195 3.669 -2.581 1.00 70.38 87 GLN A N 1
ATOM 675 C CA . GLN A 1 87 ? -8.932 3.138 -1.432 1.00 70.38 87 GLN A CA 1
ATOM 676 C C . GLN A 1 87 ? -10.223 3.945 -1.209 1.00 70.38 87 GLN A C 1
ATOM 678 O O . GLN A 1 87 ? -10.185 5.137 -0.903 1.00 70.38 87 GLN A O 1
ATOM 683 N N . LEU A 1 88 ? -11.376 3.287 -1.343 1.00 76.50 88 LEU A N 1
ATOM 684 C CA . LEU A 1 88 ? -12.671 3.865 -0.988 1.00 76.50 88 LEU A CA 1
ATOM 685 C C . LEU A 1 88 ? -12.868 3.838 0.531 1.00 76.50 88 LEU A C 1
ATOM 687 O O . LEU A 1 88 ? -12.546 2.852 1.199 1.00 76.50 88 LEU A O 1
ATOM 691 N N . LEU A 1 89 ? -13.442 4.913 1.075 1.00 79.75 89 LEU A N 1
ATOM 692 C CA . LEU A 1 89 ? -13.885 4.931 2.466 1.00 79.75 89 LEU A CA 1
ATOM 693 C C . LEU A 1 89 ? -15.057 3.960 2.631 1.00 79.75 89 LEU A C 1
ATOM 695 O O . LEU A 1 89 ? -16.065 4.071 1.938 1.00 79.75 89 LEU A O 1
ATOM 699 N N . SER A 1 90 ? -14.923 3.026 3.570 1.00 84.75 90 SER A N 1
ATOM 700 C CA . SER A 1 90 ? -16.000 2.129 3.985 1.00 84.75 90 SER A CA 1
ATOM 701 C C . SER A 1 90 ? -16.342 2.398 5.445 1.00 84.75 90 SER A C 1
ATOM 703 O O . SER A 1 90 ? -15.465 2.421 6.311 1.00 84.75 90 SER A O 1
ATOM 705 N N . ASP A 1 91 ? -17.623 2.637 5.721 1.00 84.50 91 ASP A N 1
ATOM 706 C CA . ASP A 1 91 ? -18.099 2.725 7.096 1.00 84.50 91 ASP A CA 1
ATOM 707 C C . ASP A 1 91 ? -18.287 1.310 7.650 1.00 84.50 91 ASP A C 1
ATOM 709 O O . ASP A 1 91 ? -19.122 0.539 7.180 1.00 84.50 91 ASP A O 1
ATOM 713 N N . VAL A 1 92 ? -17.482 0.967 8.652 1.00 82.25 92 VAL A N 1
ATOM 714 C CA . VAL A 1 92 ? -17.503 -0.341 9.322 1.00 82.25 92 VAL A CA 1
ATOM 715 C C . VAL A 1 92 ? -18.207 -0.291 10.679 1.00 82.25 92 VAL A C 1
ATOM 717 O O . VAL A 1 92 ? -18.099 -1.233 11.461 1.00 82.25 92 VAL A O 1
ATOM 720 N N . THR A 1 93 ? -18.919 0.799 10.991 1.00 81.50 93 THR A N 1
ATOM 721 C CA . THR A 1 93 ? -19.528 1.024 12.312 1.00 81.50 93 THR A CA 1
ATOM 722 C C . THR A 1 93 ? -20.466 -0.107 12.730 1.00 81.50 93 THR A C 1
ATOM 724 O O . THR A 1 93 ? -20.395 -0.553 13.872 1.00 81.50 93 THR A O 1
ATOM 727 N N . ALA A 1 94 ? -21.287 -0.624 11.812 1.00 83.06 94 ALA A N 1
ATOM 728 C CA . ALA A 1 94 ? -22.242 -1.696 12.107 1.00 83.06 94 ALA A CA 1
ATOM 729 C C . ALA A 1 94 ? -21.578 -3.043 12.462 1.00 83.06 94 ALA A C 1
ATOM 731 O O . ALA A 1 94 ? -22.159 -3.836 13.196 1.00 83.06 94 ALA A O 1
ATOM 732 N N . SER A 1 95 ? -20.355 -3.290 11.984 1.00 81.56 95 SER A N 1
ATOM 733 C CA . SER A 1 95 ? -19.609 -4.531 12.241 1.00 81.56 95 SER A CA 1
ATOM 734 C C . SER A 1 95 ? -18.752 -4.466 13.510 1.00 81.56 95 SER A C 1
ATOM 736 O O . SER A 1 95 ? -18.065 -5.432 13.844 1.00 81.56 95 SER A O 1
ATOM 738 N N . ARG A 1 96 ? -18.750 -3.328 14.221 1.00 78.94 96 ARG A N 1
ATOM 739 C CA . ARG A 1 96 ? -17.923 -3.134 15.414 1.00 78.94 96 ARG A CA 1
ATOM 740 C C . ARG A 1 96 ? -18.547 -3.777 16.650 1.00 78.94 96 ARG A C 1
ATOM 742 O O . ARG A 1 96 ? -19.593 -3.367 17.138 1.00 78.94 96 ARG A O 1
ATOM 749 N N . VAL A 1 97 ? -17.808 -4.711 17.228 1.00 80.56 97 VAL A N 1
ATOM 750 C CA . VAL A 1 97 ? -18.044 -5.337 18.527 1.00 80.56 97 VAL A CA 1
ATOM 751 C C . VAL A 1 97 ? -17.020 -4.838 19.553 1.00 80.56 97 VAL A C 1
ATOM 753 O O . VAL A 1 97 ? -15.828 -4.688 19.260 1.00 80.56 97 VAL A O 1
ATOM 756 N N . LYS A 1 98 ? -17.492 -4.574 20.776 1.00 75.94 98 LYS A N 1
ATOM 757 C CA . LYS A 1 98 ? -16.661 -4.173 21.920 1.00 75.94 98 LYS A CA 1
ATOM 758 C C . LYS A 1 98 ? -15.709 -5.303 22.331 1.00 75.94 98 LYS A C 1
ATOM 760 O O . LYS A 1 98 ? -16.090 -6.466 22.311 1.00 75.94 98 LYS A O 1
ATOM 765 N N . ASN A 1 99 ? -14.500 -4.944 22.771 1.00 76.62 99 ASN A N 1
ATOM 766 C CA . ASN A 1 99 ? -13.447 -5.873 23.217 1.00 76.62 99 ASN A CA 1
ATOM 767 C C . ASN A 1 99 ? -12.980 -6.871 22.142 1.00 76.62 99 ASN A C 1
ATOM 769 O O . ASN A 1 99 ? -12.447 -7.928 22.472 1.00 76.62 99 ASN A O 1
ATOM 773 N N . VAL A 1 100 ? -13.157 -6.530 20.865 1.00 80.94 100 VAL A N 1
ATOM 774 C CA . VAL A 1 100 ? -12.666 -7.320 19.733 1.00 80.94 100 VAL A CA 1
ATOM 775 C C . VAL A 1 100 ? -11.483 -6.609 19.086 1.00 80.94 100 VAL A C 1
ATOM 777 O O . VAL A 1 100 ? -11.485 -5.381 18.943 1.00 80.94 100 VAL A O 1
ATOM 780 N N . SER A 1 101 ? -10.478 -7.397 18.708 1.00 84.38 101 SER A N 1
ATOM 781 C CA . SER A 1 101 ? -9.377 -6.954 17.859 1.00 84.38 101 SER A CA 1
ATOM 782 C C . SER A 1 101 ? -9.684 -7.273 16.398 1.00 84.38 101 SER A C 1
ATOM 784 O O . SER A 1 101 ? -10.156 -8.366 16.098 1.00 84.38 101 SER A O 1
ATOM 786 N N . TYR A 1 102 ? -9.392 -6.341 15.496 1.00 86.19 102 TYR A N 1
ATOM 787 C CA . TYR A 1 102 ? -9.589 -6.489 14.053 1.00 86.19 102 TYR A CA 1
ATOM 788 C C . TYR A 1 102 ? -8.241 -6.588 13.361 1.00 86.19 102 TYR A C 1
ATOM 790 O O . TYR A 1 102 ? -7.373 -5.756 13.616 1.00 86.19 102 TYR A O 1
ATOM 798 N N . THR A 1 103 ? -8.075 -7.560 12.473 1.00 88.69 103 THR A N 1
ATOM 799 C CA . THR A 1 103 ? -6.869 -7.686 11.651 1.00 88.69 103 THR A CA 1
ATOM 800 C C . THR A 1 103 ? -7.030 -6.900 10.356 1.00 88.69 103 THR A C 1
ATOM 802 O O . THR A 1 103 ? -8.098 -6.891 9.746 1.00 88.69 103 THR A O 1
ATOM 805 N N . ASN A 1 104 ? -5.970 -6.216 9.932 1.00 89.25 104 ASN A N 1
ATOM 806 C CA . ASN A 1 104 ? -5.895 -5.677 8.584 1.00 89.25 104 ASN A CA 1
ATOM 807 C C . ASN A 1 104 ? -5.453 -6.769 7.596 1.00 89.25 104 ASN A C 1
ATOM 809 O O . ASN A 1 104 ? -4.258 -6.988 7.396 1.00 89.25 104 ASN A O 1
ATOM 813 N N . ASP A 1 105 ? -6.420 -7.394 6.930 1.00 85.44 105 ASP A N 1
ATOM 814 C CA . ASP A 1 105 ? -6.175 -8.474 5.965 1.00 85.44 105 ASP A CA 1
ATOM 815 C C . ASP A 1 105 ? -5.987 -7.985 4.515 1.00 85.44 105 ASP A C 1
ATOM 817 O O . ASP A 1 105 ? -5.891 -8.785 3.589 1.00 85.44 105 ASP A O 1
ATOM 821 N N . THR A 1 106 ? -5.898 -6.672 4.278 1.00 79.81 106 THR A N 1
ATOM 822 C CA . THR A 1 106 ? -5.869 -6.098 2.913 1.00 79.81 106 THR A CA 1
ATOM 823 C C . THR A 1 106 ? -4.530 -6.258 2.177 1.00 79.81 106 THR A C 1
ATOM 825 O O . THR A 1 106 ? -4.323 -5.648 1.129 1.00 79.81 106 THR A O 1
ATOM 828 N N . LEU A 1 107 ? -3.595 -7.047 2.726 1.00 81.81 107 LEU A N 1
ATOM 829 C CA . LEU A 1 107 ? -2.205 -7.221 2.264 1.00 81.81 107 LEU A CA 1
ATOM 830 C C . LEU A 1 107 ? -1.391 -5.914 2.155 1.00 81.81 107 LEU A C 1
ATOM 832 O O . LEU A 1 107 ? -0.218 -5.940 1.784 1.00 81.81 107 LEU A O 1
ATOM 836 N N . LYS A 1 108 ? -1.986 -4.771 2.511 1.00 81.94 108 L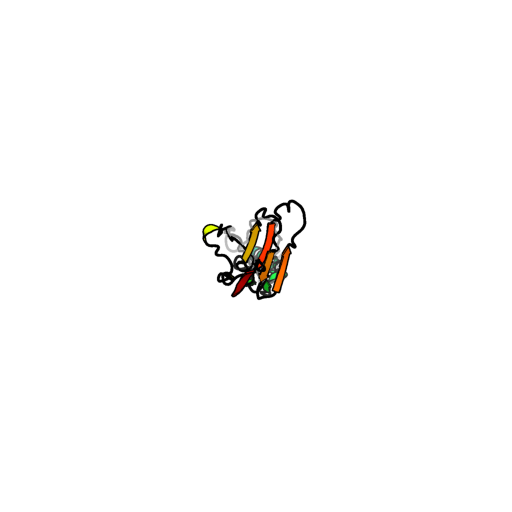YS A N 1
ATOM 837 C CA . LYS A 1 108 ? -1.442 -3.418 2.379 1.00 81.94 108 LYS A CA 1
ATOM 838 C C . LYS A 1 108 ? -1.757 -2.607 3.637 1.00 81.94 108 LYS A C 1
ATOM 840 O O . LYS A 1 108 ? -2.663 -2.971 4.387 1.00 81.94 108 LYS A O 1
ATOM 845 N N . PRO A 1 109 ? -1.023 -1.523 3.926 1.00 85.56 109 PRO A N 1
ATOM 846 C CA . PRO A 1 109 ? -1.403 -0.625 5.007 1.00 85.56 109 PRO A CA 1
ATOM 847 C C . PRO A 1 109 ? -2.771 0.010 4.731 1.00 85.56 109 PRO A C 1
ATOM 849 O O . PRO A 1 109 ? -3.031 0.446 3.612 1.00 85.56 109 PRO A O 1
ATOM 852 N N . VAL A 1 110 ? -3.617 0.110 5.756 1.00 85.44 110 VAL A N 1
ATOM 853 C CA . VAL A 1 110 ? -4.891 0.839 5.677 1.00 85.44 110 VAL A CA 1
ATOM 85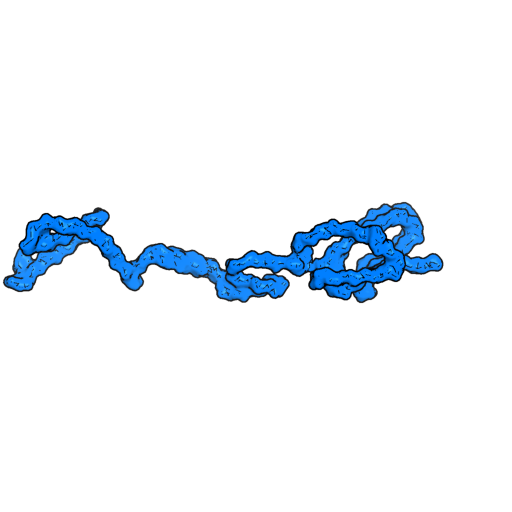4 C C . VAL A 1 110 ? -4.856 2.070 6.560 1.00 85.44 110 VAL A C 1
ATOM 856 O O . VAL A 1 110 ? -4.287 2.054 7.654 1.00 85.44 110 VAL A O 1
ATOM 859 N N . VAL A 1 111 ? -5.496 3.137 6.095 1.00 86.25 111 VAL A N 1
ATOM 860 C CA . VAL A 1 111 ? -5.763 4.312 6.922 1.00 86.25 111 VAL A CA 1
ATOM 861 C C . VAL A 1 111 ? -7.074 4.085 7.659 1.00 86.25 111 VAL A C 1
ATOM 863 O O . VAL A 1 111 ? -8.112 3.841 7.045 1.00 86.25 111 VAL A O 1
ATOM 866 N N . VAL A 1 112 ? -7.032 4.175 8.983 1.00 86.88 112 VAL A N 1
ATOM 867 C CA . VAL A 1 112 ? -8.209 4.037 9.834 1.00 86.88 112 VAL A CA 1
ATOM 868 C C . VAL A 1 112 ? -8.552 5.398 10.405 1.00 86.88 112 VAL A C 1
ATOM 870 O O . VAL A 1 112 ? -7.754 6.011 11.114 1.00 86.88 112 VAL A O 1
ATOM 873 N N . TYR A 1 113 ? -9.765 5.849 10.102 1.00 86.06 113 TYR A N 1
ATOM 874 C CA . TYR A 1 113 ? -10.382 6.997 10.744 1.00 86.06 113 TYR A CA 1
ATOM 875 C C . TYR A 1 113 ? -11.291 6.518 11.872 1.00 86.06 113 TYR A C 1
ATOM 877 O O . TYR A 1 113 ? -12.123 5.622 11.699 1.00 86.06 113 TYR A O 1
ATOM 885 N N . VAL A 1 114 ? -11.142 7.122 13.045 1.00 83.19 114 VAL A N 1
ATOM 886 C CA . VAL A 1 114 ? -11.950 6.800 14.214 1.00 83.19 114 VAL A CA 1
ATOM 887 C C . VAL A 1 114 ? -12.488 8.088 14.790 1.00 83.19 114 VAL A C 1
ATOM 889 O O . VAL A 1 114 ? -11.742 8.949 15.257 1.00 83.19 114 VAL A O 1
ATOM 892 N N . ARG A 1 115 ? -13.813 8.175 14.818 1.00 79.75 115 ARG A N 1
ATOM 893 C CA . ARG A 1 115 ? -14.532 9.159 15.611 1.00 79.75 115 ARG A CA 1
ATOM 894 C C . ARG A 1 115 ? -14.862 8.562 16.970 1.00 79.75 115 ARG A C 1
ATOM 896 O O . ARG A 1 115 ? -15.395 7.455 17.047 1.00 79.75 115 ARG A O 1
ATOM 903 N N . PHE A 1 116 ? -14.568 9.302 18.028 1.00 76.44 116 PHE A N 1
ATOM 904 C CA . PHE A 1 116 ? -15.053 8.971 19.358 1.00 76.44 116 PHE A CA 1
ATOM 905 C C . PHE A 1 116 ? -16.377 9.694 19.605 1.00 76.44 116 PHE A C 1
ATOM 907 O O . PHE A 1 116 ? -16.524 10.850 19.219 1.00 76.44 116 PHE A O 1
ATOM 914 N N . ASN A 1 117 ? -17.352 9.029 20.223 1.00 71.75 117 ASN A N 1
ATOM 915 C CA . ASN A 1 117 ? -18.589 9.694 20.631 1.00 71.75 117 ASN A CA 1
ATOM 916 C C . ASN A 1 117 ? -18.353 10.517 21.903 1.00 71.75 117 ASN A C 1
ATOM 918 O O . ASN A 1 117 ? -17.403 10.268 22.648 1.00 71.75 117 ASN A O 1
ATOM 922 N N . ASN A 1 118 ? -19.211 11.503 22.163 1.00 63.53 118 ASN A N 1
ATOM 923 C CA . ASN A 1 118 ? -19.201 12.204 23.443 1.00 63.53 118 ASN A CA 1
ATOM 924 C C . ASN A 1 118 ? -19.665 11.220 24.527 1.00 63.53 118 ASN A C 1
ATOM 926 O O . ASN A 1 118 ? -20.842 10.866 24.584 1.00 63.53 118 ASN A O 1
ATOM 930 N N . GLU A 1 119 ? -18.730 10.729 25.333 1.00 67.62 119 GLU A N 1
ATOM 931 C CA . GLU A 1 119 ? -19.025 9.852 26.463 1.00 67.62 119 GLU A CA 1
ATOM 932 C C . GLU A 1 119 ? -18.322 10.454 27.673 1.00 67.62 119 GLU A C 1
ATOM 934 O O . GLU A 1 119 ? -17.103 10.628 27.679 1.00 67.62 119 GLU A O 1
ATOM 939 N N . ASN A 1 120 ? -19.116 10.827 28.672 1.00 65.75 120 ASN A N 1
ATOM 940 C CA . ASN A 1 120 ? -18.617 11.467 29.875 1.00 65.75 120 ASN A CA 1
ATOM 941 C C . ASN A 1 120 ? -17.763 10.477 30.679 1.00 65.75 120 ASN A C 1
ATOM 943 O O . ASN A 1 120 ? -18.202 9.359 30.961 1.00 65.75 120 ASN A O 1
ATOM 947 N N . ASN A 1 121 ? -16.592 10.934 31.116 1.00 69.06 121 ASN A N 1
ATOM 948 C CA . ASN A 1 121 ? -15.801 10.285 32.153 1.00 69.06 121 ASN A CA 1
ATOM 949 C C . ASN A 1 121 ? -15.248 8.887 31.783 1.00 69.06 121 ASN A C 1
ATOM 951 O O . ASN A 1 121 ? -15.230 7.979 32.618 1.00 69.06 121 ASN A O 1
ATOM 955 N N . THR A 1 122 ? -14.808 8.686 30.531 1.00 74.06 122 THR A N 1
ATOM 956 C CA . THR A 1 122 ? -14.284 7.391 30.040 1.00 74.06 122 THR A CA 1
ATOM 957 C C . THR A 1 122 ? -12.884 7.485 29.435 1.00 74.06 122 THR A C 1
ATOM 959 O O . THR A 1 122 ? -12.670 8.234 28.486 1.00 74.06 122 THR A O 1
ATOM 962 N N . ASN A 1 123 ? -11.959 6.637 29.902 1.00 77.38 123 ASN A N 1
ATOM 963 C CA . ASN A 1 123 ? -10.654 6.440 29.262 1.00 77.38 123 ASN A CA 1
ATOM 964 C C . ASN A 1 123 ? -10.791 5.616 27.975 1.00 77.38 123 ASN A C 1
ATOM 966 O O . ASN A 1 123 ? -11.494 4.598 27.954 1.00 77.38 123 ASN A O 1
ATOM 970 N N . ARG A 1 124 ? -10.052 5.987 26.924 1.00 77.56 124 ARG A N 1
ATOM 971 C CA . ARG A 1 124 ? -10.007 5.235 25.660 1.00 77.56 124 ARG A CA 1
ATOM 972 C C . ARG A 1 124 ? -8.578 5.002 25.217 1.00 77.56 124 ARG A C 1
ATOM 974 O O . ARG A 1 124 ? -7.776 5.929 25.193 1.00 77.56 124 ARG A O 1
ATOM 981 N N . LYS A 1 125 ? -8.282 3.763 24.831 1.00 81.44 125 LYS A N 1
ATOM 982 C CA . LYS A 1 125 ? -6.967 3.370 24.327 1.00 81.44 125 LYS A CA 1
ATOM 983 C C . LYS A 1 125 ? -7.109 2.614 23.016 1.00 81.44 125 LYS A C 1
ATOM 985 O O . LYS A 1 125 ? -7.916 1.683 22.930 1.00 81.44 125 LYS A O 1
ATOM 990 N N . ILE A 1 126 ? -6.318 3.015 22.024 1.00 84.25 126 ILE A N 1
ATOM 991 C CA . ILE A 1 126 ? -6.169 2.297 20.755 1.00 84.25 126 ILE A CA 1
ATOM 992 C C . ILE A 1 126 ? -4.784 1.675 20.717 1.00 84.25 126 ILE A C 1
ATOM 994 O O . ILE A 1 126 ? -3.775 2.365 20.887 1.00 84.25 126 ILE A O 1
ATOM 998 N N . TYR A 1 127 ? -4.765 0.375 20.440 1.00 86.25 127 TYR A N 1
ATOM 999 C CA . TYR A 1 127 ? -3.541 -0.378 20.232 1.00 86.25 127 TYR A CA 1
ATOM 1000 C C . TYR A 1 127 ? -3.442 -0.845 18.785 1.00 86.25 127 TYR A C 1
ATOM 1002 O O . TYR A 1 127 ? -4.426 -1.344 18.237 1.00 86.25 127 TYR A O 1
ATOM 1010 N N . VAL A 1 128 ? -2.244 -0.747 18.210 1.00 89.75 128 VAL A N 1
ATOM 1011 C CA . VAL A 1 128 ? -1.879 -1.428 16.961 1.00 89.75 128 VAL A CA 1
ATOM 1012 C C . VAL A 1 128 ? -0.702 -2.337 17.264 1.00 89.75 128 VAL A C 1
ATOM 1014 O O . VAL A 1 128 ? 0.321 -1.868 17.753 1.00 89.75 128 VAL A O 1
ATOM 1017 N N . ASN A 1 129 ? -0.842 -3.639 17.024 1.00 88.56 129 ASN A N 1
ATOM 1018 C CA . ASN A 1 129 ? 0.194 -4.621 17.358 1.00 88.56 129 ASN A CA 1
ATOM 1019 C C . ASN A 1 129 ? 0.698 -4.519 18.813 1.00 88.56 129 ASN A C 1
ATOM 1021 O O . ASN A 1 129 ? 1.897 -4.575 19.068 1.00 88.56 129 ASN A O 1
ATOM 1025 N N . ASN A 1 130 ? -0.217 -4.319 19.768 1.00 86.69 130 ASN A N 1
ATOM 1026 C CA . ASN A 1 130 ? 0.057 -4.076 21.194 1.00 86.69 130 ASN A CA 1
ATOM 1027 C C . ASN A 1 130 ? 0.789 -2.764 21.535 1.00 86.69 130 ASN A C 1
ATOM 1029 O O . ASN A 1 130 ? 0.955 -2.470 22.719 1.00 86.69 130 ASN A O 1
ATOM 1033 N N . TYR A 1 131 ? 1.147 -1.931 20.559 1.00 89.06 131 TYR A N 1
ATOM 1034 C CA . TYR A 1 131 ? 1.656 -0.585 20.814 1.00 89.06 131 TYR A CA 1
ATOM 1035 C C . TYR A 1 131 ? 0.501 0.376 21.078 1.00 89.06 131 TYR A C 1
ATOM 1037 O O . TYR A 1 131 ? -0.443 0.442 20.291 1.00 89.06 131 TYR A O 1
ATOM 1045 N N . LEU A 1 132 ? 0.575 1.122 22.183 1.00 87.88 132 LEU A N 1
ATOM 1046 C CA . LEU A 1 132 ? -0.368 2.199 22.478 1.00 87.88 132 LEU A CA 1
ATOM 1047 C C . LEU A 1 132 ? -0.114 3.351 21.503 1.00 87.88 132 LEU A C 1
ATOM 1049 O O . LEU A 1 132 ? 0.930 3.993 21.575 1.00 87.88 132 LEU A O 1
ATOM 1053 N N . LEU A 1 133 ? -1.059 3.600 20.599 1.00 85.62 133 LEU A N 1
ATOM 1054 C CA . LEU A 1 133 ? -0.967 4.720 19.659 1.00 85.62 133 LEU A CA 1
ATOM 1055 C C . LEU A 1 133 ? -1.687 5.955 20.184 1.00 85.62 133 LEU A C 1
ATOM 1057 O O . LEU A 1 133 ? -1.218 7.073 20.004 1.00 85.62 133 LEU A O 1
ATOM 1061 N N . ILE A 1 134 ? -2.858 5.749 20.785 1.00 83.75 134 ILE A N 1
ATOM 1062 C CA . ILE A 1 134 ? -3.734 6.832 21.224 1.00 83.75 134 ILE A CA 1
ATOM 1063 C C . ILE A 1 134 ? -4.254 6.496 22.611 1.00 83.75 134 ILE A C 1
ATOM 1065 O O . ILE A 1 134 ? -4.787 5.407 22.835 1.00 83.75 134 ILE A O 1
ATOM 1069 N N . GLU A 1 135 ? -4.138 7.466 23.509 1.00 82.19 135 GLU A N 1
ATOM 1070 C CA . GLU A 1 135 ? -4.734 7.462 24.835 1.00 82.19 135 GLU A CA 1
ATOM 1071 C C . GLU A 1 135 ? -5.517 8.758 25.018 1.00 82.19 135 GLU A C 1
ATOM 1073 O O . GLU A 1 135 ? -4.975 9.853 24.883 1.00 82.19 135 GLU A O 1
ATOM 1078 N N . ILE A 1 136 ? -6.804 8.617 25.311 1.00 76.38 136 ILE A N 1
ATOM 1079 C CA . ILE A 1 136 ? -7.654 9.711 25.762 1.00 76.38 136 ILE A CA 1
ATOM 1080 C C . ILE A 1 136 ? -7.955 9.428 27.223 1.00 76.38 136 ILE A C 1
ATOM 1082 O O . ILE A 1 136 ? -8.592 8.419 27.547 1.00 76.38 136 ILE A O 1
ATOM 1086 N N . ASN A 1 137 ? -7.449 10.303 28.084 1.00 75.88 137 ASN A N 1
ATOM 1087 C CA . ASN A 1 137 ? -7.701 10.255 29.511 1.00 75.88 137 ASN A CA 1
ATOM 1088 C C . ASN A 1 137 ? -9.004 10.973 29.826 1.00 75.88 137 ASN A C 1
ATOM 1090 O O . ASN A 1 137 ? -9.334 11.984 29.221 1.00 75.88 137 ASN A O 1
ATOM 1094 N N . ASN A 1 138 ? -9.708 10.448 30.811 1.00 73.50 138 ASN A N 1
ATOM 1095 C CA . ASN A 1 138 ? -10.872 11.055 31.405 1.00 73.50 138 ASN A CA 1
ATOM 1096 C C . ASN A 1 138 ? -10.517 12.434 31.986 1.00 73.50 138 ASN A C 1
ATOM 1098 O O . ASN A 1 138 ? -9.616 12.541 32.823 1.00 73.50 138 ASN A O 1
ATOM 1102 N N . ILE A 1 139 ? -11.258 13.460 31.574 1.00 61.09 139 ILE A N 1
ATOM 1103 C CA . ILE A 1 139 ? -11.168 14.814 32.112 1.00 61.09 139 ILE A CA 1
ATOM 1104 C C . ILE A 1 139 ? -12.538 15.215 32.671 1.00 61.09 139 ILE A C 1
ATOM 1106 O O . ILE A 1 139 ? -13.579 14.910 32.092 1.00 61.09 139 ILE A O 1
ATOM 1110 N N . THR A 1 140 ? -12.558 15.922 33.803 1.00 57.50 140 THR A N 1
ATOM 1111 C CA . THR A 1 140 ? -13.790 16.474 34.385 1.00 57.50 140 THR A CA 1
ATOM 1112 C C . THR A 1 140 ? -14.276 17.656 33.540 1.00 57.50 140 THR A C 1
ATOM 1114 O O . THR A 1 140 ? -13.899 18.800 33.780 1.00 57.50 140 THR A O 1
ATOM 1117 N N . GLY A 1 141 ? -15.080 17.377 32.518 1.00 59.78 141 GLY A N 1
ATOM 1118 C CA . GLY A 1 141 ? -15.626 18.359 31.581 1.00 59.78 141 GLY A CA 1
ATOM 1119 C C . GLY A 1 141 ? -16.217 17.654 30.362 1.00 59.78 141 GLY A C 1
ATOM 1120 O O . GLY A 1 141 ? -15.919 16.490 30.119 1.00 59.78 141 GLY A O 1
ATOM 1121 N N . TYR A 1 142 ? -17.088 18.324 29.604 1.00 56.31 142 TYR A N 1
ATOM 1122 C CA . TYR A 1 142 ? -17.561 17.787 28.325 1.00 56.31 142 TYR A CA 1
ATOM 1123 C C . TYR A 1 142 ? -16.364 17.629 27.378 1.00 56.31 142 TYR A C 1
ATOM 1125 O O . TYR A 1 142 ? -15.933 18.606 26.767 1.00 56.31 142 TYR A O 1
ATOM 1133 N N . ASP A 1 143 ? -15.833 16.414 27.253 1.00 57.06 143 ASP A N 1
ATOM 1134 C CA . ASP A 1 143 ? -14.835 16.106 26.235 1.00 57.06 143 ASP A CA 1
ATOM 1135 C C . ASP A 1 143 ? -15.489 16.244 24.859 1.00 57.06 143 ASP A C 1
ATOM 1137 O O . ASP A 1 143 ? -16.398 15.499 24.475 1.00 57.06 143 ASP A O 1
ATOM 1141 N N . GLN A 1 144 ? -15.040 17.246 24.107 1.00 57.69 144 GLN A N 1
ATOM 1142 C CA . GLN A 1 144 ? -15.478 17.444 22.735 1.00 57.69 144 GLN A CA 1
ATOM 1143 C C . GLN A 1 144 ? -14.869 16.325 21.875 1.00 57.69 144 GLN A C 1
ATOM 1145 O O . GLN A 1 144 ? -13.658 16.107 21.927 1.00 57.69 144 GLN A O 1
ATOM 1150 N N . PRO A 1 145 ? -15.674 15.578 21.099 1.00 58.69 145 PRO A N 1
ATOM 1151 C CA . PRO A 1 145 ? -15.205 14.390 20.403 1.00 58.69 145 PRO A CA 1
ATOM 1152 C C . PRO A 1 145 ? -14.143 14.750 19.363 1.00 58.69 145 PRO A C 1
ATOM 1154 O O . PRO A 1 145 ? -14.452 15.277 18.295 1.00 58.69 145 PRO A O 1
ATOM 1157 N N . GLY A 1 146 ? -12.887 14.429 19.664 1.00 68.06 146 GLY A N 1
ATOM 1158 C CA . GLY A 1 146 ? -11.833 14.381 18.664 1.00 68.06 146 GLY A CA 1
ATOM 1159 C C . GLY A 1 146 ? -12.028 13.186 17.732 1.00 68.06 146 GLY A C 1
ATOM 1160 O O . GLY A 1 146 ? -12.574 12.145 18.111 1.00 68.06 146 GLY A O 1
ATOM 1161 N N . SER A 1 147 ? -11.560 13.321 16.498 1.00 76.69 147 SER A N 1
ATOM 1162 C CA . SER A 1 147 ? -11.300 12.179 15.629 1.00 76.69 147 SER A CA 1
ATOM 1163 C C . SER A 1 147 ? -9.808 11.942 15.532 1.00 76.69 147 SER A C 1
ATOM 1165 O O . SER A 1 147 ? -9.029 12.893 15.535 1.00 76.69 147 SER A O 1
ATOM 1167 N N . CYS A 1 148 ? -9.416 10.686 15.395 1.00 80.06 148 CYS A N 1
ATOM 1168 C CA . CYS A 1 148 ? -8.035 10.323 15.138 1.00 80.06 148 CYS A CA 1
ATOM 1169 C C . CYS A 1 148 ? -7.933 9.533 13.838 1.00 80.06 148 CYS A C 1
ATOM 1171 O O . CYS A 1 148 ? -8.849 8.799 13.457 1.00 80.06 148 CYS A O 1
ATOM 1173 N N . THR A 1 149 ? -6.793 9.694 13.181 1.00 8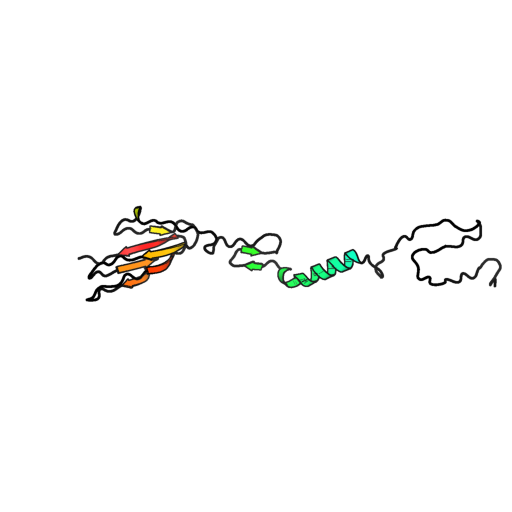5.88 149 THR A N 1
ATOM 1174 C CA . THR A 1 149 ? -6.442 8.968 11.969 1.00 85.88 149 THR A CA 1
ATOM 1175 C C . THR A 1 149 ? -5.083 8.336 12.189 1.00 85.88 149 THR A C 1
ATOM 1177 O O . THR A 1 149 ? -4.156 9.006 12.641 1.00 85.88 149 THR A O 1
ATOM 1180 N N . PHE A 1 150 ? -4.962 7.053 11.882 1.00 85.69 150 PHE A N 1
ATOM 1181 C CA . PHE A 1 150 ? -3.703 6.327 11.986 1.00 85.69 150 PHE A CA 1
ATOM 1182 C C . PHE A 1 150 ? -3.610 5.260 10.900 1.00 85.69 150 PHE A C 1
ATOM 1184 O O . PHE A 1 150 ? -4.607 4.885 10.284 1.00 85.69 150 PHE A O 1
ATOM 1191 N N . ILE A 1 151 ? -2.391 4.788 10.656 1.00 86.94 151 ILE A N 1
ATOM 1192 C CA . ILE A 1 151 ? -2.113 3.730 9.688 1.00 86.94 151 ILE A CA 1
ATOM 1193 C C . ILE A 1 151 ? -2.000 2.405 10.431 1.00 86.94 151 ILE A C 1
ATOM 1195 O O . ILE A 1 151 ? -1.362 2.316 11.481 1.00 86.94 151 ILE A O 1
ATOM 1199 N N . VAL A 1 152 ? -2.593 1.369 9.853 1.00 89.06 152 VAL A N 1
ATOM 1200 C CA . VAL A 1 152 ? -2.505 -0.004 10.339 1.00 89.06 152 VAL A CA 1
ATOM 1201 C C . VAL A 1 152 ? -1.781 -0.812 9.272 1.00 89.06 152 VAL A C 1
ATOM 1203 O O . VAL A 1 152 ? -2.317 -0.962 8.173 1.00 89.06 152 VAL A O 1
ATOM 1206 N N . PRO A 1 153 ? -0.560 -1.305 9.543 1.00 88.69 153 PRO A N 1
ATOM 1207 C CA . PRO A 1 153 ? 0.186 -2.111 8.582 1.00 88.69 153 PRO A CA 1
ATOM 1208 C C . PRO A 1 153 ? -0.578 -3.365 8.144 1.00 88.69 153 PRO A C 1
ATOM 1210 O O . PRO A 1 153 ? -1.492 -3.822 8.831 1.00 88.69 153 PRO A O 1
ATOM 1213 N N . ALA A 1 154 ? -0.190 -3.937 7.006 1.00 87.25 154 ALA A N 1
ATOM 1214 C CA . ALA A 1 154 ? -0.717 -5.225 6.561 1.00 87.25 154 ALA A CA 1
ATOM 1215 C C . ALA A 1 154 ? -0.479 -6.304 7.633 1.00 87.25 154 ALA A C 1
ATOM 1217 O O . ALA A 1 154 ? 0.615 -6.389 8.193 1.00 87.25 154 ALA A O 1
ATOM 1218 N N . GLY A 1 155 ? -1.503 -7.100 7.942 1.00 86.19 155 GLY A N 1
ATOM 1219 C CA . GLY A 1 155 ? -1.460 -8.155 8.959 1.00 86.19 155 GLY A CA 1
ATOM 1220 C C . GLY A 1 155 ? -1.418 -7.661 10.409 1.00 86.19 155 GLY A C 1
ATOM 1221 O O . GLY A 1 155 ? -1.405 -8.477 11.329 1.00 86.19 155 GLY A O 1
ATOM 1222 N N . ALA A 1 156 ? -1.397 -6.345 10.646 1.00 88.12 156 ALA A N 1
ATOM 1223 C CA . ALA A 1 156 ? -1.453 -5.800 11.995 1.00 88.12 156 ALA A CA 1
ATOM 1224 C C . ALA A 1 156 ? -2.872 -5.887 12.571 1.00 88.12 156 ALA A C 1
ATOM 1226 O O . ALA A 1 156 ? -3.859 -5.804 11.837 1.00 88.12 156 ALA A O 1
ATOM 1227 N N . TYR A 1 157 ? -2.974 -6.001 13.895 1.00 87.75 157 TYR A N 1
ATOM 1228 C CA . TYR A 1 157 ? -4.253 -6.005 14.601 1.00 87.75 157 TYR A CA 1
ATOM 1229 C C . TYR A 1 157 ? -4.510 -4.687 15.331 1.00 87.75 157 TYR A C 1
ATOM 1231 O O . TYR A 1 157 ? -3.606 -4.081 15.909 1.00 87.75 157 TYR A O 1
ATOM 1239 N N . ILE A 1 158 ? -5.775 -4.277 15.335 1.00 86.25 158 ILE A N 1
ATOM 1240 C CA . ILE A 1 158 ? -6.299 -3.076 15.981 1.00 86.25 158 ILE A CA 1
ATOM 1241 C C . ILE A 1 158 ? -7.193 -3.522 17.128 1.00 86.25 158 ILE A C 1
ATOM 1243 O O . ILE A 1 158 ? -8.193 -4.193 16.887 1.00 86.25 158 ILE A O 1
ATOM 1247 N N . GLY A 1 159 ? -6.867 -3.137 18.358 1.00 81.19 159 GLY A N 1
ATOM 1248 C CA . GLY A 1 159 ? -7.642 -3.503 19.544 1.00 81.19 159 GLY A CA 1
ATOM 1249 C C . GLY A 1 159 ? -8.198 -2.293 20.289 1.00 81.19 159 GLY A C 1
ATOM 1250 O O . GLY A 1 159 ? -7.512 -1.280 20.449 1.00 81.19 159 GLY A O 1
ATOM 1251 N N . TRP A 1 160 ? -9.420 -2.436 20.808 1.00 72.25 160 TRP A N 1
ATOM 1252 C CA . TRP A 1 160 ? -10.068 -1.465 21.692 1.00 72.25 160 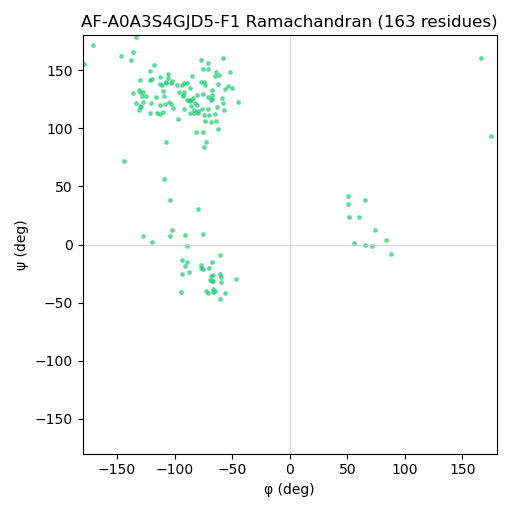TRP A CA 1
ATOM 1253 C C . TRP A 1 160 ? -10.056 -1.985 23.122 1.00 72.25 160 TRP A C 1
ATOM 1255 O O . TRP A 1 160 ? -10.618 -3.047 23.396 1.00 72.25 160 TRP A O 1
ATOM 1265 N N . LYS A 1 161 ? -9.469 -1.227 24.051 1.00 64.44 161 LYS A N 1
ATOM 1266 C CA . LYS A 1 161 ? -9.619 -1.501 25.484 1.00 64.44 161 LYS A CA 1
ATOM 1267 C C . LYS A 1 161 ? -10.218 -0.286 26.175 1.00 64.44 161 LYS A C 1
ATOM 1269 O O . LYS A 1 161 ? -9.582 0.761 26.272 1.00 64.44 161 LYS A O 1
ATOM 1274 N N . GLN A 1 162 ? -11.439 -0.450 26.672 1.00 55.59 162 GLN A N 1
ATOM 1275 C CA . GLN A 1 162 ? -11.950 0.376 27.760 1.00 55.59 162 GLN A CA 1
ATOM 1276 C C . GLN A 1 162 ? -11.470 -0.294 29.054 1.00 55.59 162 GLN A C 1
ATOM 1278 O O . GLN A 1 162 ? -11.792 -1.470 29.252 1.00 55.59 162 GLN A O 1
ATOM 1283 N N . PRO A 1 163 ? -10.674 0.376 29.907 1.00 45.75 163 PRO A N 1
ATOM 1284 C CA . PRO A 1 163 ? -10.425 -0.130 31.252 1.00 45.75 163 PRO A CA 1
ATOM 1285 C C . PRO A 1 163 ? -11.777 -0.386 31.927 1.00 45.75 163 PRO A C 1
ATOM 1287 O O . PRO A 1 163 ? -12.708 0.402 31.740 1.00 45.75 163 PRO A O 1
ATOM 1290 N N . GLY A 1 164 ? -11.906 -1.519 32.620 1.00 46.88 164 GLY A N 1
ATOM 1291 C CA . GLY A 1 164 ? -13.145 -1.905 33.293 1.00 46.88 164 GLY A CA 1
ATOM 1292 C C . GLY A 1 164 ? -13.666 -0.792 34.204 1.00 46.88 164 GLY A C 1
ATOM 1293 O O . GLY A 1 164 ? -12.881 -0.012 34.742 1.00 46.88 164 GLY A O 1
ATOM 1294 N N . ARG A 1 165 ? -14.993 -0.720 34.342 1.00 38.41 165 ARG A N 1
ATOM 1295 C CA . ARG A 1 165 ? -15.577 -0.126 35.547 1.00 38.41 165 ARG A CA 1
ATOM 1296 C C . ARG A 1 165 ? -15.154 -0.944 36.758 1.00 38.41 165 ARG A C 1
ATOM 1298 O O . ARG A 1 165 ? -15.096 -2.184 36.600 1.00 38.41 165 ARG A O 1
#

Radius of gyration: 39.84 Å; Cα contacts (8 Å, |Δi|>4): 177; chains: 1; bounding box: 67×34×113 Å

Secondary structure (DSSP, 8-state):
--SBTTB----PPPP-SS------SSS-S---PPPP---BTTB--HHHHHHHHHHHHTGGGSS-EEETTEEE-SSSPPP-TTTTTTPPP---GGG--TT-EEE--SSS-EEEEEEPP--TT--EEEEETTEEEEEE---SS-----EEEEEE-TT-EEEEEPPP-

Foldseek 3Di:
DDPDPPDDDDDDDDDDDQFDADDDPVDDDDDRDGDDPDADPVRHDPVVVVVVVVVVVPVVLCDFDQDVNFTDSPPDDDDPVQPCPPDDDDDCPVVDDAFDKDWQQVQHKDKDKDKDDFDAFWWKFKDKQNDTPDIDHHDPDRDDIDMDIDIHGHGIIIGIDTDDD

Nearest PDB structures (foldseek):
  4qql-assembly1_C  TM=5.138E-01  e=2.180E-01  Mus musculus
  6nob-assembly1_A  TM=5.064E-01  e=4.391E-01  Bifidobacterium adolescentis ATCC 15703
  5sv5-assembly1_A  TM=5.131E-01  e=1.681E+00  Bacillus anthracis
  2xvg-assembly1_A  TM=4.495E-01  e=1.184E+00  Cellvibrio japonicus
  5iku-assembly1_A  TM=4.402E-01  e=2.123E+00  Hathewaya histolytica

Solvent-accessible surface area (backbone atoms only — not comparable to full-atom values): 11130 Å² total; per-residue (Å²): 124,79,80,50,104,88,45,77,76,81,82,84,76,92,76,92,66,98,74,77,83,76,81,54,90,90,50,88,71,72,82,89,63,79,84,78,84,81,59,41,98,92,47,59,58,64,70,62,54,54,53,52,56,60,59,60,71,53,54,85,50,69,59,66,42,68,58,98,82,39,82,44,63,79,85,66,82,87,73,54,77,71,65,67,61,87,68,76,91,73,89,58,70,91,78,66,60,87,78,45,70,47,69,33,81,75,79,32,51,42,81,46,78,45,77,50,76,76,63,80,76,53,51,42,38,40,26,49,72,84,40,78,77,45,76,45,75,58,53,101,57,89,63,73,59,58,68,51,75,50,78,43,48,45,72,32,37,40,36,50,50,64,77,78,130

Organism: NCBI:txid59203